Protein AF-A0A6V7J9I2-F1 (afdb_monomer)

Organism: NCBI:txid1563983

Structure (mmCIF, N/CA/C/O backbone):
data_AF-A0A6V7J9I2-F1
#
_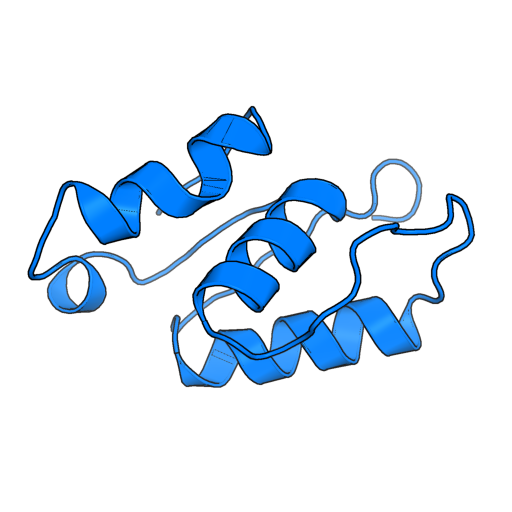entry.id   AF-A0A6V7J9I2-F1
#
loop_
_atom_site.group_PDB
_atom_site.id
_atom_site.type_symbol
_atom_site.label_atom_id
_atom_site.label_alt_id
_atom_site.label_comp_id
_atom_site.label_asym_id
_atom_site.label_entity_id
_atom_site.label_seq_id
_atom_site.pdbx_PDB_ins_code
_atom_site.Cartn_x
_atom_site.Cartn_y
_atom_site.Cartn_z
_atom_site.occupancy
_atom_site.B_iso_or_equiv
_atom_site.auth_seq_id
_atom_site.auth_comp_id
_atom_site.auth_asym_id
_atom_site.auth_atom_id
_atom_site.pdbx_PDB_model_num
ATOM 1 N N . TRP A 1 1 ? -5.960 -11.338 5.356 1.00 89.00 1 TRP A N 1
ATOM 2 C CA . TRP A 1 1 ? -4.988 -11.261 4.250 1.00 89.00 1 TRP A CA 1
ATOM 3 C C . TRP A 1 1 ? -5.697 -10.671 3.049 1.00 89.00 1 TRP A C 1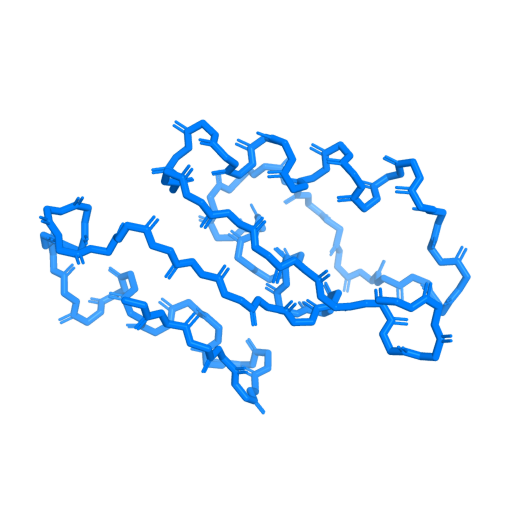
ATOM 5 O O . TRP A 1 1 ? -6.816 -11.091 2.775 1.00 89.00 1 TRP A O 1
ATOM 15 N N . TYR A 1 2 ? -5.075 -9.721 2.358 1.00 92.38 2 TYR A N 1
ATOM 16 C CA . TYR A 1 2 ? -5.583 -9.139 1.120 1.00 92.38 2 TYR A CA 1
ATOM 17 C C . TYR A 1 2 ? -4.470 -9.085 0.070 1.00 92.38 2 TYR A C 1
ATOM 19 O O . TYR A 1 2 ? -3.385 -8.572 0.329 1.00 92.38 2 TYR A O 1
ATOM 27 N N . GLU A 1 3 ? -4.744 -9.630 -1.106 1.00 93.00 3 GLU A N 1
ATOM 28 C CA . GLU A 1 3 ? -3.843 -9.612 -2.257 1.00 93.00 3 GLU A CA 1
ATOM 29 C C . GLU A 1 3 ? -4.561 -8.868 -3.381 1.00 93.00 3 GLU A C 1
ATOM 31 O O . GLU A 1 3 ? -5.526 -9.394 -3.953 1.00 93.00 3 GLU A O 1
ATOM 36 N N . PRO A 1 4 ? -4.196 -7.604 -3.641 1.00 89.38 4 PRO A N 1
ATOM 37 C CA . PRO A 1 4 ? -4.728 -6.908 -4.789 1.00 89.38 4 PRO A CA 1
ATOM 38 C C . PRO A 1 4 ? -4.217 -7.554 -6.084 1.00 89.38 4 PRO A C 1
ATOM 40 O O . PRO A 1 4 ? -3.152 -8.151 -6.136 1.00 89.38 4 PRO A O 1
ATOM 43 N N . THR A 1 5 ? -5.036 -7.479 -7.129 1.00 86.50 5 THR A N 1
ATOM 44 C CA . THR A 1 5 ? -4.731 -8.044 -8.461 1.00 86.50 5 THR A CA 1
ATOM 45 C C . THR A 1 5 ? -4.852 -7.000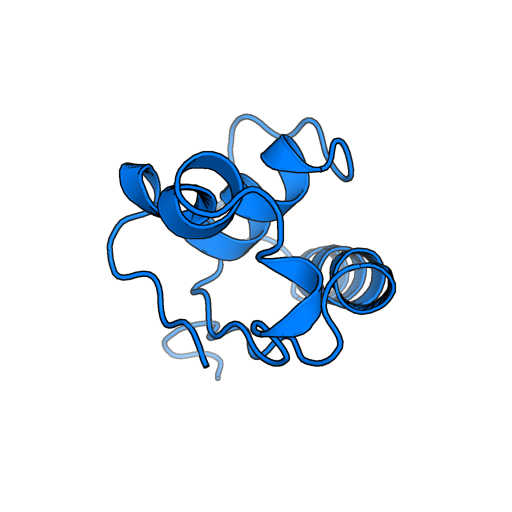 -9.571 1.00 86.50 5 THR A C 1
ATOM 47 O O . THR A 1 5 ? -4.691 -7.297 -10.754 1.00 86.50 5 THR A O 1
ATOM 50 N N . ASP A 1 6 ? -5.214 -5.776 -9.193 1.00 88.75 6 ASP A N 1
ATOM 51 C CA . ASP A 1 6 ? -5.466 -4.649 -10.075 1.00 88.75 6 ASP A CA 1
ATOM 52 C C . ASP A 1 6 ? -5.196 -3.365 -9.275 1.00 88.75 6 ASP A C 1
ATOM 54 O O . ASP A 1 6 ? -5.887 -3.137 -8.272 1.00 88.75 6 ASP A O 1
ATOM 58 N N . PRO A 1 7 ? -4.260 -2.498 -9.711 1.00 85.75 7 PRO A N 1
ATOM 59 C CA . PRO A 1 7 ? -3.996 -1.215 -9.064 1.00 85.75 7 PRO A CA 1
ATOM 60 C C . PRO A 1 7 ? -5.267 -0.388 -8.844 1.00 85.75 7 PRO A C 1
ATOM 62 O O . PRO A 1 7 ? -5.453 0.194 -7.782 1.00 85.75 7 PRO A O 1
ATOM 65 N N . LYS A 1 8 ? -6.229 -0.432 -9.776 1.00 87.38 8 LYS A N 1
ATOM 66 C CA . LYS A 1 8 ? -7.498 0.309 -9.654 1.00 87.38 8 LYS A CA 1
ATOM 67 C C . LYS A 1 8 ? -8.394 -0.194 -8.524 1.00 87.38 8 LYS A C 1
ATOM 69 O O . LYS A 1 8 ? -9.346 0.480 -8.143 1.00 87.38 8 LYS A O 1
ATOM 74 N N . LYS A 1 9 ? -8.139 -1.402 -8.024 1.00 89.25 9 LYS A N 1
ATOM 75 C CA . LYS A 1 9 ? -8.888 -2.032 -6.933 1.00 89.25 9 LYS A CA 1
ATOM 76 C C . LYS A 1 9 ? -8.048 -2.168 -5.670 1.00 89.25 9 LYS A C 1
ATOM 78 O O . LYS A 1 9 ? -8.578 -2.658 -4.676 1.00 89.25 9 LYS A O 1
ATOM 83 N N . ALA A 1 10 ? -6.793 -1.716 -5.674 1.00 92.62 10 ALA A N 1
ATOM 84 C CA . ALA A 1 10 ? -5.872 -1.866 -4.552 1.00 92.62 10 ALA A CA 1
ATOM 85 C C . ALA A 1 10 ? -6.454 -1.331 -3.237 1.00 92.62 10 ALA A C 1
ATOM 87 O O . ALA A 1 10 ? -6.302 -1.961 -2.197 1.00 92.62 10 ALA A O 1
ATOM 88 N N . CYS A 1 11 ? -7.237 -0.254 -3.304 1.00 93.75 11 CYS A N 1
ATOM 89 C CA . CYS A 1 11 ? -7.806 0.390 -2.122 1.00 93.75 11 CYS A CA 1
ATOM 90 C C . CYS A 1 11 ? -9.230 -0.059 -1.768 1.00 93.75 11 CYS A C 1
ATOM 92 O O . CYS A 1 11 ? -9.775 0.351 -0.747 1.00 93.75 11 CYS A O 1
ATOM 94 N N . LYS A 1 12 ? -9.841 -0.947 -2.566 1.00 92.81 12 LYS A N 1
ATOM 95 C CA . LYS A 1 12 ? -11.264 -1.302 -2.434 1.00 92.81 12 LYS A CA 1
ATOM 96 C C . LYS A 1 12 ? -11.621 -1.836 -1.044 1.00 92.81 12 LYS A C 1
ATOM 98 O O . LYS A 1 12 ? -12.735 -1.613 -0.569 1.00 92.81 12 LYS A O 1
ATOM 103 N N . ILE A 1 13 ? -10.711 -2.566 -0.401 1.00 91.25 13 ILE A N 1
ATOM 104 C CA . ILE A 1 13 ? -10.935 -3.114 0.941 1.00 91.25 13 ILE A CA 1
ATOM 105 C C . ILE A 1 13 ? -11.082 -2.016 2.004 1.00 91.25 13 ILE A C 1
ATOM 107 O O . ILE A 1 13 ? -11.88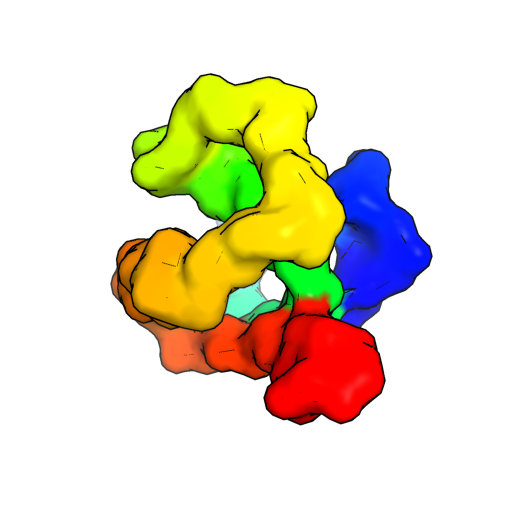4 -2.177 2.922 1.00 91.25 13 ILE A O 1
ATOM 111 N N . PHE A 1 14 ? -10.377 -0.895 1.843 1.00 92.00 14 PHE A N 1
ATOM 112 C CA . PHE A 1 14 ? -10.420 0.228 2.777 1.00 92.00 14 PHE A CA 1
ATOM 113 C C . PHE A 1 14 ? -11.738 1.003 2.661 1.00 92.00 14 PHE A C 1
ATOM 115 O O . PHE A 1 14 ? -12.313 1.390 3.675 1.00 92.00 14 PHE A O 1
ATOM 122 N N . ASP A 1 15 ? -12.276 1.126 1.443 1.00 88.50 15 AS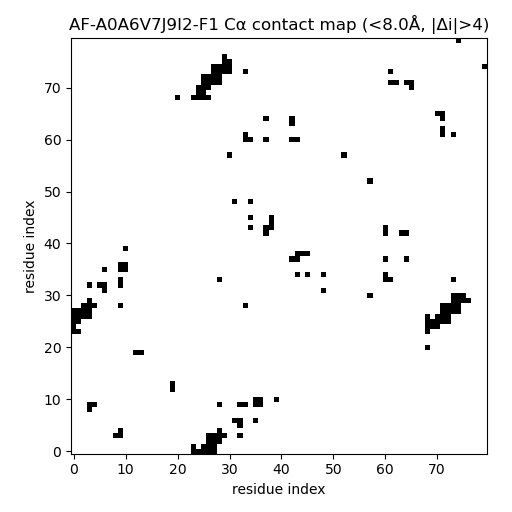P A N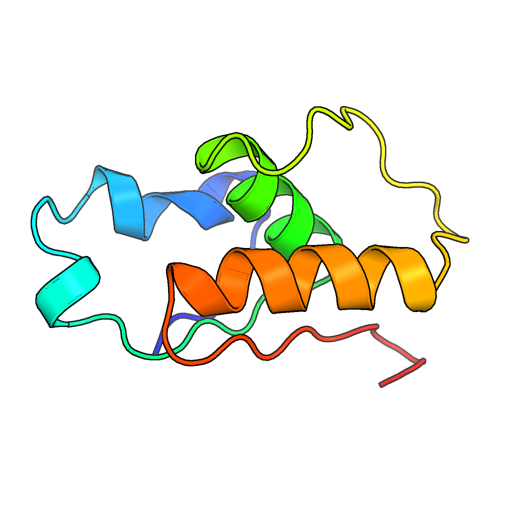 1
ATOM 123 C CA . ASP A 1 15 ? -13.552 1.812 1.195 1.00 88.50 15 ASP A CA 1
ATOM 124 C C . ASP A 1 15 ? -14.776 0.954 1.549 1.00 88.50 15 ASP A C 1
ATOM 126 O O . ASP A 1 15 ? -15.792 1.449 2.035 1.00 88.50 15 ASP A O 1
ATOM 130 N N . SER A 1 16 ? -14.712 -0.350 1.268 1.00 86.38 16 SER A N 1
ATOM 131 C CA . SER A 1 16 ? -15.874 -1.246 1.383 1.00 86.38 16 SER A CA 1
ATOM 132 C C . SER A 1 16 ? -16.104 -1.798 2.788 1.00 86.38 16 SER A C 1
ATOM 134 O O . SER A 1 16 ? -17.183 -2.329 3.065 1.00 86.38 16 SER A O 1
ATOM 136 N N . HIS A 1 17 ? -15.122 -1.676 3.683 1.00 86.88 17 HIS A N 1
ATOM 137 C CA . HIS A 1 17 ? -15.226 -2.167 5.048 1.00 86.88 17 HIS A CA 1
ATOM 138 C C . HIS A 1 17 ? -14.797 -1.081 6.046 1.00 86.88 17 HIS A C 1
ATOM 140 O O . HIS A 1 17 ? -13.614 -0.966 6.334 1.00 86.88 17 HIS A O 1
ATOM 146 N N . PRO A 1 18 ? -15.729 -0.312 6.646 1.00 84.94 18 PRO A N 1
ATOM 147 C CA . PRO A 1 18 ? -15.399 0.799 7.555 1.00 84.94 18 PRO A CA 1
ATOM 148 C C . PRO A 1 18 ? -14.547 0.419 8.777 1.00 84.94 18 PRO A C 1
ATOM 150 O O . PRO A 1 18 ? -13.983 1.288 9.430 1.00 84.94 18 PRO A O 1
ATOM 153 N N . ARG A 1 19 ? -14.471 -0.878 9.099 1.00 91.00 19 ARG A N 1
ATOM 154 C CA . ARG A 1 19 ? -13.631 -1.452 10.160 1.00 91.00 19 ARG A CA 1
ATOM 155 C C . ARG A 1 19 ? -12.570 -2.398 9.605 1.00 91.00 19 ARG A C 1
ATOM 157 O O . ARG A 1 19 ? -12.248 -3.410 10.217 1.00 91.00 19 ARG A O 1
ATOM 164 N N . TRP A 1 20 ? -12.065 -2.118 8.405 1.00 93.19 20 TRP A N 1
ATOM 165 C CA . TRP A 1 20 ? -11.027 -2.929 7.767 1.00 93.19 20 TRP A CA 1
ATOM 166 C C . TRP A 1 20 ? -9.820 -3.116 8.694 1.00 93.19 20 TRP A C 1
ATOM 168 O O . TRP A 1 20 ? -9.264 -4.207 8.719 1.00 93.19 20 TRP A O 1
ATOM 178 N N . SER A 1 21 ? -9.474 -2.117 9.511 1.00 91.19 21 SER A N 1
ATOM 179 C CA . SER A 1 21 ? -8.364 -2.165 10.472 1.00 91.19 21 SER A CA 1
ATOM 180 C C . SER A 1 21 ? -8.495 -3.280 11.511 1.00 91.19 21 SER A C 1
ATOM 182 O O . SER A 1 21 ? -7.486 -3.790 11.988 1.00 91.19 21 SER A O 1
ATOM 184 N N . ASP A 1 22 ? -9.722 -3.694 11.839 1.00 92.06 22 ASP A N 1
ATOM 185 C CA . ASP A 1 22 ? -9.978 -4.723 12.852 1.00 92.06 22 ASP A CA 1
ATOM 186 C C . ASP A 1 22 ? -9.754 -6.141 12.303 1.00 92.06 22 ASP A C 1
ATOM 188 O O . ASP A 1 22 ? -9.589 -7.088 13.069 1.00 92.06 22 ASP A O 1
ATOM 192 N N . VAL A 1 23 ? -9.785 -6.300 10.975 1.00 90.69 23 VAL A N 1
ATOM 193 C CA . VAL A 1 23 ? -9.792 -7.610 10.297 1.00 90.69 23 VAL A CA 1
ATOM 194 C C . VAL A 1 23 ? -8.639 -7.788 9.307 1.00 90.69 23 VAL A C 1
ATOM 196 O O . VAL A 1 23 ? -8.276 -8.913 8.948 1.00 90.69 23 VAL A O 1
ATOM 199 N N . LEU A 1 24 ? -8.054 -6.690 8.831 1.00 93.25 24 LEU A N 1
ATOM 200 C CA . LEU A 1 24 ? -6.981 -6.688 7.852 1.00 93.25 24 LEU A CA 1
ATOM 201 C C . LEU A 1 24 ? -5.628 -6.574 8.548 1.00 93.25 24 LEU A C 1
ATOM 203 O O . LEU A 1 24 ? -5.146 -5.490 8.852 1.00 93.25 24 LEU A O 1
ATOM 207 N N . HIS A 1 25 ? -4.982 -7.720 8.730 1.00 93.38 25 HIS A N 1
ATOM 208 C CA . HIS A 1 25 ? -3.649 -7.779 9.333 1.00 93.38 25 HIS A CA 1
ATOM 209 C C . HIS A 1 25 ? -2.508 -7.870 8.315 1.00 93.38 25 HIS A C 1
ATOM 211 O O . HIS A 1 25 ? -1.353 -7.742 8.694 1.00 93.38 25 HIS A O 1
ATOM 217 N N . CYS A 1 26 ? -2.808 -8.134 7.040 1.00 95.56 26 CYS A N 1
ATOM 218 C CA . CYS A 1 26 ? -1.786 -8.362 6.020 1.00 95.56 26 CYS A CA 1
ATOM 219 C C . CYS A 1 26 ? -2.275 -7.946 4.636 1.00 95.56 26 CYS A C 1
ATOM 221 O O . CYS A 1 26 ? -3.362 -8.379 4.230 1.00 95.56 26 CYS A O 1
ATOM 223 N N . VAL A 1 27 ? -1.443 -7.197 3.910 1.00 95.88 27 VAL A N 1
ATOM 224 C CA . VAL A 1 27 ? -1.585 -6.913 2.475 1.00 95.88 27 VAL A CA 1
ATOM 225 C C . VAL A 1 27 ? -0.380 -7.436 1.698 1.00 95.88 27 VAL A C 1
ATOM 227 O O . VAL A 1 27 ? 0.733 -7.438 2.218 1.00 95.88 27 VAL A O 1
ATOM 230 N N . SER A 1 28 ? -0.603 -7.872 0.460 1.00 95.69 28 SER A N 1
ATOM 231 C CA . SER A 1 28 ? 0.447 -8.405 -0.421 1.00 95.69 28 SER A CA 1
ATOM 232 C C . SER A 1 28 ? 0.442 -7.748 -1.811 1.00 95.69 28 SER A C 1
ATOM 234 O O . SER A 1 28 ? 0.073 -8.389 -2.790 1.00 95.69 28 SER A O 1
ATOM 236 N N . PRO A 1 29 ? 0.733 -6.438 -1.911 1.00 95.19 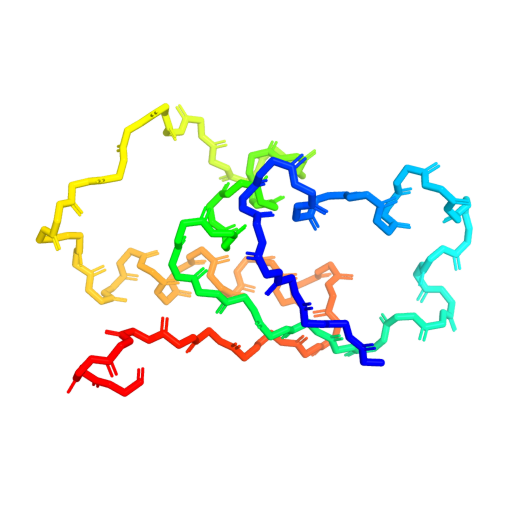29 PRO A N 1
ATOM 237 C CA . PRO A 1 29 ? 0.671 -5.723 -3.182 1.00 95.19 29 PRO A CA 1
ATOM 238 C C . PRO A 1 29 ? 1.882 -6.013 -4.087 1.00 95.19 29 PRO A C 1
ATOM 240 O O . PRO A 1 29 ? 2.976 -6.318 -3.622 1.00 95.19 29 PRO A O 1
ATOM 243 N N . ASN A 1 30 ? 1.744 -5.823 -5.395 1.00 93.88 30 ASN A N 1
ATOM 244 C CA . ASN A 1 30 ? 2.907 -5.506 -6.236 1.00 93.88 30 ASN A CA 1
ATOM 245 C C . ASN A 1 30 ? 3.309 -4.026 -6.079 1.00 93.88 30 ASN A C 1
ATOM 247 O O . ASN A 1 30 ? 2.593 -3.240 -5.461 1.00 93.88 30 ASN A O 1
ATOM 251 N N . VAL A 1 31 ? 4.430 -3.608 -6.676 1.00 92.38 31 VAL A N 1
ATOM 252 C CA . VAL A 1 31 ? 4.909 -2.212 -6.589 1.00 92.38 31 VAL A CA 1
ATOM 253 C C . VAL A 1 31 ? 3.829 -1.188 -6.975 1.00 92.38 31 VAL A C 1
ATOM 255 O O . VAL A 1 31 ? 3.622 -0.212 -6.263 1.00 92.38 31 VAL A O 1
ATOM 258 N N . LYS A 1 32 ? 3.072 -1.400 -8.057 1.00 92.25 32 LYS A N 1
ATOM 259 C CA . LYS A 1 32 ? 2.049 -0.426 -8.492 1.00 92.25 32 LYS A CA 1
ATOM 260 C C . LYS A 1 32 ? 0.915 -0.291 -7.480 1.00 92.25 32 LYS A C 1
ATOM 262 O O . LYS A 1 32 ? 0.440 0.809 -7.203 1.00 92.25 32 LYS A O 1
ATOM 267 N N . GLU A 1 33 ? 0.480 -1.415 -6.930 1.00 94.19 33 GLU A N 1
ATOM 268 C CA . GLU A 1 33 ? -0.551 -1.455 -5.898 1.00 94.19 33 GLU A CA 1
ATOM 269 C C . GLU A 1 33 ? -0.053 -0.850 -4.587 1.00 94.19 33 GLU A C 1
ATOM 271 O O . GLU A 1 33 ? -0.797 -0.097 -3.970 1.00 94.19 33 GLU A O 1
ATOM 276 N N . LEU A 1 34 ? 1.201 -1.103 -4.197 1.00 94.94 34 LEU A N 1
ATOM 277 C CA . LEU A 1 34 ? 1.802 -0.538 -2.989 1.00 94.94 34 LEU A CA 1
ATOM 278 C C . LEU A 1 34 ? 1.713 0.988 -3.013 1.00 94.94 34 LEU A C 1
ATOM 280 O O . LEU A 1 34 ? 1.222 1.590 -2.062 1.00 94.94 34 LEU A O 1
ATOM 284 N N . PHE A 1 35 ? 2.139 1.608 -4.113 1.00 94.31 35 PHE A N 1
ATOM 285 C CA . PHE A 1 35 ? 2.093 3.062 -4.264 1.00 94.31 35 PHE A CA 1
ATOM 286 C C . PHE A 1 35 ? 0.661 3.592 -4.359 1.00 94.31 35 PHE A C 1
ATOM 288 O O . PHE A 1 35 ? 0.378 4.646 -3.802 1.00 94.31 35 PHE A O 1
ATOM 295 N N . THR A 1 36 ? -0.261 2.848 -4.975 1.00 94.00 36 THR A N 1
ATOM 296 C CA . THR A 1 36 ? -1.683 3.235 -5.002 1.00 94.00 36 THR A CA 1
ATOM 297 C C . THR A 1 36 ? -2.279 3.256 -3.588 1.00 94.00 36 THR A C 1
ATOM 299 O O . THR A 1 36 ? -2.998 4.182 -3.215 1.00 94.00 36 THR A O 1
ATOM 302 N N . ILE A 1 37 ? -1.950 2.255 -2.767 1.00 94.81 37 ILE A N 1
ATOM 303 C CA . ILE A 1 37 ? -2.362 2.194 -1.359 1.00 94.81 37 ILE A CA 1
ATOM 304 C C . ILE A 1 37 ? -1.679 3.306 -0.554 1.00 94.81 37 ILE A C 1
ATOM 306 O O . ILE A 1 37 ? -2.314 3.957 0.271 1.00 94.81 37 ILE A O 1
ATOM 310 N N . ALA A 1 38 ? -0.399 3.564 -0.808 1.00 94.94 38 ALA A N 1
ATOM 311 C CA . ALA A 1 38 ? 0.339 4.633 -0.150 1.00 94.94 38 ALA A CA 1
ATOM 312 C C . ALA A 1 38 ? -0.258 6.018 -0.454 1.00 94.94 38 ALA A C 1
ATOM 314 O O . ALA A 1 38 ? -0.415 6.819 0.466 1.00 94.94 38 ALA A O 1
ATOM 315 N N . GLN A 1 39 ? -0.656 6.283 -1.701 1.00 94.31 39 GLN A N 1
ATOM 316 C CA . GLN A 1 39 ? -1.382 7.501 -2.075 1.00 94.31 39 GLN A CA 1
ATOM 317 C C . GLN A 1 39 ? -2.723 7.615 -1.346 1.00 94.31 39 GLN A C 1
ATOM 319 O O . GLN A 1 39 ? -3.051 8.678 -0.828 1.00 94.31 39 GLN A O 1
ATOM 324 N N . TYR A 1 40 ? -3.480 6.517 -1.243 1.00 93.38 40 TYR A N 1
ATOM 325 C CA . TYR A 1 40 ? -4.753 6.497 -0.512 1.00 93.38 40 TYR A CA 1
ATOM 326 C C . TYR A 1 40 ? -4.602 6.923 0.956 1.00 93.38 40 TYR A C 1
ATOM 328 O O . TYR A 1 40 ? -5.469 7.605 1.496 1.00 93.38 40 TYR A O 1
ATOM 336 N N . PHE A 1 41 ? -3.483 6.562 1.588 1.00 93.81 41 PHE A N 1
ATOM 337 C CA . PHE A 1 41 ? -3.151 6.961 2.958 1.00 93.81 41 PHE A CA 1
ATOM 338 C C . PHE A 1 41 ? -2.314 8.247 3.054 1.00 93.81 41 PHE A C 1
ATOM 340 O O . PHE A 1 41 ? -1.787 8.547 4.125 1.00 93.81 41 PHE A O 1
ATOM 347 N N . SER A 1 42 ? -2.174 9.008 1.964 1.00 94.00 42 SER A N 1
ATOM 348 C CA . SER A 1 42 ? -1.375 10.241 1.905 1.00 94.00 42 SER A CA 1
ATOM 349 C C . SER A 1 42 ? 0.092 10.060 2.335 1.00 94.00 42 SER A C 1
ATOM 351 O O . SER A 1 42 ? 0.709 10.977 2.875 1.00 94.00 42 SER A O 1
ATOM 353 N N . ILE A 1 43 ? 0.661 8.870 2.115 1.00 93.50 43 ILE A N 1
ATOM 354 C CA . ILE A 1 43 ? 2.071 8.546 2.397 1.00 93.50 43 ILE A CA 1
ATOM 355 C C . ILE A 1 43 ? 2.991 9.110 1.306 1.00 93.50 43 ILE A C 1
ATOM 357 O O . ILE A 1 43 ? 4.133 9.481 1.578 1.00 93.50 43 ILE A O 1
ATOM 361 N N . THR A 1 44 ? 2.499 9.154 0.068 1.00 88.19 44 THR A N 1
ATOM 362 C CA . THR A 1 44 ? 3.212 9.633 -1.118 1.00 88.19 44 THR A CA 1
ATOM 363 C C . THR A 1 44 ? 2.240 10.333 -2.064 1.00 88.19 44 THR A C 1
ATOM 365 O O . THR A 1 44 ? 1.045 10.053 -2.024 1.00 88.19 44 THR A O 1
ATOM 368 N N . ASP A 1 45 ? 2.760 11.211 -2.920 1.00 79.69 45 ASP A N 1
ATOM 369 C CA . ASP A 1 45 ? 2.001 11.961 -3.934 1.00 79.69 45 ASP A CA 1
ATOM 370 C C . ASP A 1 45 ? 2.550 11.691 -5.350 1.00 79.69 45 ASP A C 1
ATOM 372 O O . ASP A 1 45 ? 2.607 12.553 -6.222 1.00 79.69 45 ASP A O 1
ATOM 376 N N . ILE A 1 46 ? 3.080 10.481 -5.559 1.00 75.50 46 ILE A N 1
ATOM 377 C CA . ILE A 1 46 ? 3.748 10.101 -6.806 1.00 75.50 46 ILE A CA 1
ATOM 378 C C . ILE A 1 46 ? 2.725 9.552 -7.805 1.00 75.50 46 ILE A C 1
ATOM 380 O O . ILE A 1 46 ? 2.334 8.391 -7.726 1.00 75.50 46 ILE A O 1
ATOM 384 N N . ASP A 1 47 ? 2.362 10.365 -8.795 1.00 69.12 47 ASP A N 1
ATOM 385 C CA . ASP A 1 47 ? 1.453 9.978 -9.888 1.00 69.12 47 ASP A CA 1
ATOM 386 C C . ASP A 1 47 ? 2.064 8.990 -10.898 1.00 69.12 47 ASP A C 1
ATOM 388 O O . ASP A 1 47 ? 1.353 8.370 -11.694 1.00 69.12 47 ASP A O 1
ATOM 392 N N . TYR A 1 48 ? 3.392 8.838 -10.893 1.00 73.50 48 TYR A N 1
ATOM 393 C CA . TYR A 1 48 ? 4.120 7.974 -11.817 1.00 73.50 48 TYR A CA 1
ATOM 394 C C . TYR A 1 48 ? 5.253 7.227 -11.122 1.00 73.50 48 TYR A C 1
ATOM 396 O O . TYR A 1 48 ? 6.159 7.839 -10.569 1.00 73.50 48 TYR A O 1
ATOM 404 N N . ILE A 1 49 ? 5.231 5.900 -11.226 1.00 79.25 49 ILE A N 1
ATOM 405 C CA . ILE A 1 49 ? 6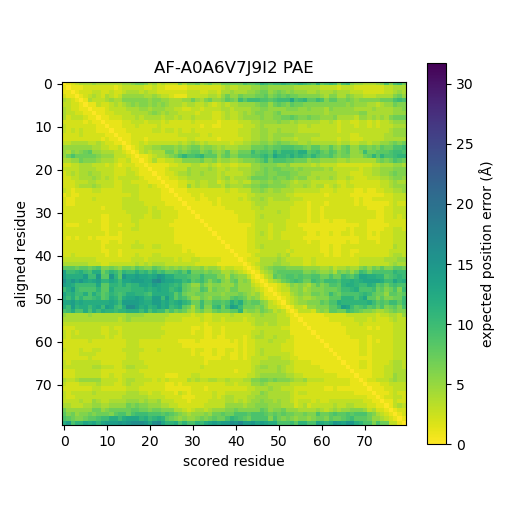.257 5.008 -10.683 1.00 79.25 49 ILE A CA 1
ATOM 406 C C . ILE A 1 49 ? 7.182 4.607 -11.840 1.00 79.25 49 ILE A C 1
ATOM 408 O O . ILE A 1 49 ? 6.734 3.865 -12.726 1.00 79.25 49 ILE A O 1
ATOM 412 N N . PRO A 1 50 ? 8.440 5.083 -11.880 1.00 75.56 50 PRO A N 1
ATOM 413 C CA . PRO A 1 50 ? 9.397 4.672 -12.899 1.00 75.56 50 PRO A CA 1
ATOM 414 C C . PRO A 1 50 ? 9.600 3.146 -12.917 1.00 75.56 50 PRO A C 1
ATOM 416 O O . PRO A 1 50 ? 9.578 2.515 -11.858 1.00 75.56 50 PRO A O 1
ATOM 419 N N . PRO A 1 51 ? 9.834 2.521 -14.085 1.00 70.38 51 PRO A N 1
ATOM 420 C CA . PRO A 1 51 ? 10.166 1.096 -14.167 1.00 70.38 51 PRO A CA 1
ATOM 421 C C . PRO A 1 51 ? 11.388 0.724 -13.314 1.00 70.38 51 PRO A C 1
ATOM 423 O O . PRO A 1 51 ? 11.440 -0.355 -12.736 1.00 70.38 51 PRO A O 1
ATOM 426 N N . GLU A 1 52 ? 12.336 1.649 -13.216 1.00 75.75 52 GLU A N 1
ATOM 427 C CA . GLU A 1 52 ? 13.569 1.586 -12.435 1.00 75.75 52 GLU A CA 1
ATOM 428 C C . GLU A 1 52 ? 13.443 2.196 -11.029 1.00 75.75 52 GLU A C 1
ATOM 430 O O . GLU A 1 52 ? 14.434 2.665 -10.476 1.00 75.75 52 GLU A O 1
ATOM 435 N N . THR A 1 53 ? 12.236 2.224 -10.449 1.00 81.06 53 THR A N 1
ATOM 436 C CA . THR A 1 53 ? 12.056 2.713 -9.072 1.00 81.06 53 THR A CA 1
ATOM 437 C C . THR A 1 53 ? 12.992 1.970 -8.124 1.00 81.06 53 THR A C 1
ATOM 439 O O . THR A 1 53 ? 12.978 0.741 -8.065 1.00 81.06 53 THR A O 1
ATOM 442 N N . GLU A 1 54 ? 13.797 2.733 -7.387 1.00 83.81 54 GLU A N 1
ATOM 443 C CA . GLU A 1 54 ? 14.807 2.193 -6.484 1.00 83.81 54 GLU A CA 1
ATOM 444 C C . GLU A 1 54 ? 14.167 1.383 -5.347 1.00 83.81 54 GLU A C 1
ATOM 446 O O . GLU A 1 54 ? 13.121 1.749 -4.796 1.00 83.81 54 GLU A O 1
ATOM 451 N N . VAL A 1 55 ? 14.816 0.272 -4.986 1.00 88.88 55 VAL A N 1
ATOM 452 C CA . VAL A 1 55 ? 14.373 -0.630 -3.910 1.00 88.88 55 VAL A CA 1
ATOM 453 C C . VAL A 1 55 ? 14.296 0.121 -2.582 1.00 88.88 55 VAL A C 1
ATOM 455 O O . VAL A 1 55 ? 13.408 -0.147 -1.776 1.00 88.88 55 VAL A O 1
ATOM 458 N N . GLU A 1 56 ? 15.172 1.100 -2.374 1.00 89.69 56 GLU A N 1
ATOM 459 C CA . GLU A 1 56 ? 15.188 1.990 -1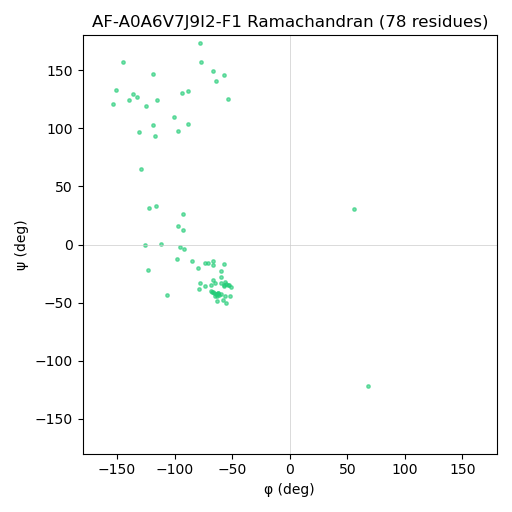.220 1.00 89.69 56 GLU A CA 1
ATOM 460 C C . GLU A 1 56 ? 13.866 2.757 -1.080 1.00 89.69 56 GLU A C 1
ATOM 462 O O . GLU A 1 56 ? 13.259 2.737 -0.009 1.00 89.69 56 GLU A O 1
ATOM 467 N N . LEU A 1 57 ? 13.362 3.356 -2.167 1.00 91.00 57 LEU A N 1
ATOM 468 C CA . LEU A 1 57 ? 12.084 4.073 -2.146 1.00 91.00 57 LEU A CA 1
ATOM 469 C C . LEU A 1 57 ? 10.912 3.113 -1.910 1.00 91.00 57 LEU A C 1
ATOM 471 O O . LEU A 1 57 ? 9.994 3.421 -1.152 1.00 91.00 57 LEU A O 1
ATOM 475 N N . ILE A 1 58 ? 10.937 1.934 -2.538 1.00 93.06 58 ILE A N 1
ATOM 476 C CA . ILE A 1 58 ? 9.893 0.917 -2.344 1.00 93.06 58 ILE A CA 1
ATOM 477 C C . ILE A 1 58 ? 9.859 0.452 -0.882 1.00 93.06 58 ILE A C 1
ATOM 479 O O . ILE A 1 58 ? 8.780 0.320 -0.300 1.00 93.06 58 ILE A O 1
ATOM 483 N N . THR A 1 59 ? 11.034 0.254 -0.285 1.00 92.81 59 THR A N 1
ATOM 484 C CA . THR A 1 59 ? 11.197 -0.131 1.120 1.00 92.81 59 THR A CA 1
ATOM 485 C C . THR A 1 59 ? 10.661 0.960 2.038 1.00 92.81 59 THR A C 1
ATOM 487 O O . THR A 1 59 ? 9.829 0.670 2.893 1.00 92.81 59 THR A O 1
ATOM 490 N N . GLU A 1 60 ? 11.037 2.221 1.808 1.00 94.19 60 GLU A N 1
ATOM 491 C CA . GLU A 1 60 ? 10.547 3.361 2.589 1.00 94.19 60 GLU A CA 1
ATOM 492 C C . GLU A 1 60 ? 9.010 3.450 2.566 1.00 94.19 60 GLU A C 1
ATOM 494 O O . GLU A 1 60 ? 8.366 3.641 3.603 1.00 94.19 60 GLU A O 1
ATOM 499 N N . VAL A 1 61 ? 8.398 3.282 1.389 1.00 95.06 61 VAL A N 1
ATOM 500 C CA . VAL A 1 61 ? 6.936 3.299 1.243 1.00 95.06 61 VAL A CA 1
ATOM 501 C C . VAL A 1 61 ? 6.291 2.122 1.984 1.00 95.06 61 VAL A C 1
ATOM 503 O O . VAL A 1 61 ? 5.292 2.316 2.683 1.00 95.06 61 VAL A O 1
ATOM 506 N N . ALA A 1 62 ? 6.852 0.916 1.866 1.00 94.88 62 ALA A N 1
ATOM 507 C CA . ALA A 1 62 ? 6.338 -0.275 2.538 1.00 94.88 62 ALA A CA 1
ATOM 508 C C . ALA A 1 62 ? 6.430 -0.168 4.069 1.00 94.88 62 ALA A C 1
ATOM 510 O O . ALA A 1 62 ? 5.464 -0.490 4.760 1.00 94.88 62 ALA A O 1
ATOM 511 N N . GLU A 1 63 ? 7.540 0.346 4.602 1.00 95.31 63 GLU A N 1
ATOM 512 C CA . GLU A 1 63 ? 7.723 0.586 6.037 1.00 95.31 63 GLU A CA 1
ATOM 513 C C . GLU A 1 63 ? 6.729 1.619 6.572 1.00 95.31 63 GLU A C 1
ATOM 515 O O . GLU A 1 63 ? 6.093 1.400 7.606 1.00 95.31 63 GLU A O 1
ATOM 520 N N . LYS A 1 64 ? 6.528 2.727 5.845 1.00 96.12 64 LYS A N 1
ATOM 521 C CA . LYS A 1 64 ? 5.527 3.736 6.215 1.00 96.12 64 LYS A CA 1
ATOM 522 C C . LYS A 1 64 ? 4.122 3.143 6.253 1.00 96.12 64 LYS A C 1
ATOM 524 O O . LYS A 1 64 ? 3.386 3.407 7.204 1.00 96.12 64 LYS A O 1
ATOM 529 N N . LEU A 1 65 ? 3.771 2.313 5.270 1.00 95.19 65 LEU A N 1
ATOM 530 C CA . LEU A 1 65 ? 2.485 1.618 5.232 1.00 95.19 65 LEU A CA 1
ATOM 531 C C . LEU A 1 65 ? 2.350 0.579 6.360 1.00 95.19 65 LEU A C 1
ATOM 533 O O . LEU A 1 65 ? 1.252 0.390 6.883 1.00 95.19 65 LEU A O 1
ATOM 537 N N . GLY A 1 66 ? 3.459 -0.026 6.793 1.00 95.06 66 GLY A N 1
ATOM 538 C CA . GLY A 1 66 ? 3.533 -0.936 7.940 1.00 95.06 66 GLY A CA 1
ATOM 539 C C . GLY A 1 66 ? 3.094 -0.316 9.275 1.00 95.06 66 GLY A C 1
ATOM 540 O O . GLY A 1 66 ? 2.651 -1.026 10.173 1.00 95.06 66 GLY A O 1
ATOM 541 N N . ASN A 1 67 ? 3.135 1.017 9.401 1.00 95.19 67 ASN A N 1
ATOM 542 C CA . ASN A 1 67 ? 2.596 1.720 10.575 1.00 95.19 67 ASN A CA 1
ATOM 543 C C . ASN A 1 67 ? 1.059 1.752 10.606 1.00 95.19 67 ASN A C 1
ATOM 545 O O . ASN A 1 67 ? 0.467 2.067 11.637 1.00 95.19 67 ASN A O 1
ATOM 549 N N . ILE A 1 68 ? 0.416 1.470 9.472 1.00 94.81 68 ILE A N 1
ATOM 550 C CA . ILE A 1 68 ? -1.038 1.509 9.289 1.00 94.81 68 ILE A CA 1
ATOM 551 C C . ILE A 1 68 ? -1.595 0.086 9.200 1.00 94.81 68 ILE A C 1
ATOM 553 O O . ILE A 1 68 ? -2.628 -0.225 9.792 1.00 94.81 68 ILE A O 1
ATOM 557 N N . ILE A 1 69 ? -0.912 -0.778 8.449 1.00 94.75 69 ILE A N 1
ATOM 558 C CA . ILE A 1 69 ? -1.301 -2.164 8.205 1.00 94.75 69 ILE A CA 1
ATOM 559 C C . ILE A 1 69 ? -0.232 -3.066 8.826 1.00 94.75 69 ILE A C 1
ATOM 561 O O . ILE A 1 69 ? 0.925 -2.952 8.434 1.00 94.75 69 ILE A O 1
ATOM 565 N N . PRO A 1 70 ? -0.583 -4.000 9.729 1.00 93.56 70 PRO A N 1
ATOM 566 C CA . PRO A 1 70 ? 0.411 -4.734 10.517 1.00 93.56 70 PRO A CA 1
ATOM 567 C C . PRO A 1 70 ? 1.473 -5.489 9.707 1.00 93.56 70 PRO A C 1
ATOM 569 O O . PRO A 1 70 ? 2.601 -5.639 10.168 1.00 93.56 70 PRO A O 1
ATOM 572 N N . VAL A 1 71 ? 1.119 -5.992 8.521 1.00 95.50 71 VAL A N 1
ATOM 573 C CA . VAL A 1 71 ? 2.037 -6.708 7.630 1.00 95.50 71 VAL A CA 1
ATOM 574 C C . VAL A 1 71 ? 1.838 -6.241 6.189 1.00 95.50 71 VAL A C 1
ATOM 576 O O . VAL A 1 71 ? 0.719 -6.249 5.668 1.00 95.50 71 VAL A O 1
ATOM 579 N N . VAL A 1 72 ? 2.941 -5.882 5.534 1.00 96.25 72 VAL A N 1
ATOM 580 C CA . VAL A 1 72 ? 3.003 -5.500 4.118 1.00 96.25 72 VAL A CA 1
ATOM 581 C C . VAL A 1 72 ? 4.033 -6.395 3.431 1.00 96.25 72 VAL A C 1
ATOM 583 O O . VAL A 1 72 ? 5.201 -6.395 3.807 1.00 96.25 72 VAL A O 1
ATOM 586 N N . LEU A 1 73 ? 3.597 -7.174 2.441 1.00 94.06 73 LEU A N 1
ATOM 587 C CA . LEU A 1 73 ? 4.446 -8.067 1.647 1.00 94.06 73 LEU A CA 1
ATOM 588 C C . LEU A 1 73 ? 4.438 -7.615 0.187 1.00 94.06 73 LEU A C 1
ATOM 590 O O . LEU A 1 73 ? 3.553 -7.995 -0.575 1.00 94.06 73 LEU A O 1
ATOM 594 N N . THR A 1 74 ? 5.402 -6.787 -0.204 1.00 92.69 74 THR A N 1
ATOM 595 C CA . THR A 1 74 ? 5.458 -6.272 -1.576 1.00 92.69 74 THR A CA 1
ATOM 596 C C . THR A 1 74 ? 6.245 -7.206 -2.486 1.00 92.69 74 THR A C 1
ATOM 598 O O . THR A 1 74 ? 7.358 -7.587 -2.139 1.00 92.69 74 THR A O 1
ATOM 601 N N . THR A 1 75 ? 5.704 -7.526 -3.662 1.00 91.19 75 THR A N 1
ATOM 602 C CA . THR A 1 75 ? 6.442 -8.254 -4.711 1.00 91.19 75 THR A CA 1
ATOM 603 C C . THR A 1 75 ? 7.088 -7.287 -5.708 1.00 91.19 75 THR A C 1
ATOM 605 O O . THR A 1 75 ? 6.422 -6.398 -6.253 1.00 91.19 75 THR A O 1
ATOM 608 N N . LEU A 1 76 ? 8.382 -7.474 -5.988 1.00 89.00 76 LEU A N 1
ATOM 609 C CA . LEU A 1 76 ? 9.169 -6.716 -6.974 1.00 89.00 76 LEU A CA 1
ATOM 610 C C . LEU A 1 76 ? 9.268 -7.449 -8.327 1.00 89.00 76 LEU A C 1
ATOM 612 O O . LEU A 1 76 ? 10.114 -7.150 -9.175 1.00 89.00 76 LEU A O 1
ATOM 616 N N . GLY A 1 77 ? 8.407 -8.445 -8.551 1.00 83.56 77 GLY A N 1
ATOM 617 C CA . GLY A 1 77 ? 8.410 -9.264 -9.760 1.00 83.56 77 GLY A CA 1
ATOM 618 C C . GLY A 1 77 ? 9.660 -10.140 -9.839 1.00 83.56 77 GLY A C 1
ATOM 619 O O . GLY A 1 77 ? 9.915 -10.949 -8.956 1.00 83.56 77 GLY A O 1
ATOM 620 N N . ALA A 1 78 ? 10.455 -9.995 -10.902 1.00 80.19 78 ALA A N 1
ATOM 621 C CA . ALA A 1 78 ? 11.673 -10.794 -11.084 1.00 80.19 78 ALA A CA 1
ATOM 622 C C . ALA A 1 78 ? 12.775 -10.492 -10.049 1.00 80.19 78 ALA A C 1
ATOM 624 O O . ALA A 1 78 ? 13.736 -11.252 -9.952 1.00 80.19 78 ALA A O 1
ATOM 625 N N . GLN A 1 79 ? 12.653 -9.389 -9.305 1.00 77.62 79 GLN A N 1
ATOM 626 C CA . GLN A 1 79 ? 13.625 -8.973 -8.295 1.00 77.62 79 GLN A CA 1
ATOM 627 C C . GLN A 1 79 ? 13.311 -9.505 -6.885 1.00 77.62 79 GLN A C 1
ATOM 629 O O . GLN A 1 79 ? 14.140 -9.330 -5.993 1.00 77.62 79 GLN A O 1
ATOM 634 N N . GLY A 1 80 ? 12.177 -10.198 -6.703 1.00 67.38 80 GLY A N 1
ATOM 635 C CA . GLY A 1 80 ? 11.721 -10.728 -5.410 1.00 67.38 80 GLY A CA 1
ATOM 636 C C . GLY A 1 80 ? 10.416 -10.104 -4.965 1.00 67.38 80 GLY A C 1
ATOM 637 O O . GLY A 1 80 ? 10.409 -8.886 -4.722 1.00 67.38 80 GLY A O 1
#

Sequence (80 aa):
WYEPTDPKKACKIFDSHPRWSDVLHCVSPNVKELFTIAQYFSITDIDYIPPETEVELITEVAEKLGNIIPVVLTTLGAQG

Solvent-accessible surface area (backbone atoms only — not comparable to full-atom values): 4784 Å² total; per-residue (Å²): 106,46,67,55,92,44,56,94,50,40,53,49,60,63,74,77,31,94,61,34,80,83,68,43,52,33,40,39,25,40,61,68,23,46,52,48,41,31,39,76,70,68,74,45,90,74,93,70,82,58,96,78,61,53,67,68,60,54,48,54,54,45,55,60,47,34,79,79,32,74,34,67,48,68,39,56,67,97,79,74

Foldseek 3Di:
DEEDPDLVCLCVLVVVDVVSLVPFQEYEYELSSLVSVCVVVVVDDDPDADLPRDPVVSVSSQVVVCVRHVYYHYDPDVVD

pLDDT: mean 89.64, std 6.86, range [67.38, 96.25]

Mean predicted aligned error: 3.93 Å

Secondary structure (DSSP, 8-state):
-B--SSGGGTTHHHHH-TTHHHH--EE--BHHHHHHHHHHTTS---S---TT--HHHHHHHHHHHHTTSSEE--B-GGG-

Radius of gyration: 11.85 Å; Cα contacts (8 Å, |Δi|>4): 93; chains: 1; bounding box: 31×23×27 Å

Nearest PDB structures (foldseek):
  3loo-assembly2_B  TM=6.551E-01  e=1.472E+00  Anopheles gambiae
  1bx4-assembly1_A  TM=6.259E-01  e=2.867E+00  Homo sapiens
  4n08-assembly1_A  TM=5.906E-01  e=1.798E+00  Trypanosoma brucei brucei TREU927
  3loo-assembly3_C  TM=5.368E-01  e=2.867E+00  Anopheles gambiae